Protein AF-A0A7S3NUK2-F1 (afdb_monomer_lite)

Radius of gyration: 21.15 Å; chains: 1; bounding box: 66×37×38 Å

Foldseek 3Di:
DPPVVVVVVVVVPPDDPDPVVVVVVVVVVVVVVVVVLQDWAACVVPPLQDPLLCVLCVVVVNGTQGSLLVVQQVCLLVPHDDDGDDDPPRCVLCSNLRSNVSSCVVVVVLPDDPDPDPDDDDDDDDPDQVVLVVSQVSNVSSDSDPCSDDDDGDDPDDDPVVD

Secondary structure (DSSP, 8-state):
--HHHHHHHHHHSSS-S-HHHHHHHHHHHHHHHHHHHTS-B-GGG-TTS-HHHHHHHHHTT--SB-HHHHHHHHHHHTT--------TTS-HHHHHHHHHHHHHHHTTTTS--SS-----------SSHHHHHHHHHHHHHT-SSTTSS------TTS-GGG-

InterPro domains:
  IPR011545 DEAD/DEAH-box helicase domain [PF00270] (67-162)
  IPR014001 Helicase superfamily 1/2, ATP-binding domain [PS51192] (73-163)
  IPR027417 P-loop containing nucleoside triphosphate hydrolase [G3DSA:3.40.50.300] (4-163)
  IPR027417 P-loop containing nucleoside triphosphate hydrolase [SSF52540] (37-163)

Organism: Euplotes crassus (NCBI:txid5936)

Sequence (163 aa):
NDVFQRNMKTKVSDVVKNPQELMVGLKKEKEEEKKELSKEEDFDTYPEITEKTKEKLKESGIASLFPIQSSTFKHIYDNKDLIARDLTGSGKTLAFCLPLVERYRKLEYFTPKKTFARNLYTVIMTPTRELALQVSNELKKLMHRENEYRVLTVYGGVPIEHQ

Structure (mmCIF, N/CA/C/O backbone):
data_AF-A0A7S3NUK2-F1
#
_entry.id   AF-A0A7S3NUK2-F1
#
loop_
_atom_site.group_PDB
_atom_site.id
_atom_site.type_symbol
_atom_site.label_atom_id
_atom_site.label_alt_id
_atom_site.label_comp_id
_atom_site.label_asym_id
_atom_site.label_entity_id
_atom_site.label_seq_id
_atom_site.pdbx_PDB_ins_code
_atom_site.Cartn_x
_atom_site.Cartn_y
_atom_site.Cartn_z
_atom_site.occupancy
_atom_site.B_iso_or_equiv
_atom_site.auth_seq_id
_atom_site.auth_comp_id
_atom_site.auth_asym_id
_atom_site.auth_atom_id
_atom_site.pdbx_PDB_model_num
ATOM 1 N N . ASN A 1 1 ? -30.229 -17.236 3.955 1.00 47.88 1 ASN A N 1
ATOM 2 C CA . ASN A 1 1 ? -30.862 -16.754 2.707 1.00 47.88 1 ASN A CA 1
ATOM 3 C C . ASN A 1 1 ? -32.330 -16.351 2.811 1.00 47.88 1 ASN A C 1
ATOM 5 O O . ASN A 1 1 ? -32.777 -15.690 1.888 1.00 47.88 1 ASN A O 1
ATOM 9 N N . ASP A 1 2 ? -33.055 -16.626 3.906 1.00 45.84 2 ASP A N 1
ATOM 10 C CA . ASP A 1 2 ? -34.498 -16.297 3.981 1.00 45.84 2 ASP A CA 1
ATOM 11 C C . ASP A 1 2 ? -34.856 -15.132 4.941 1.00 45.84 2 ASP A C 1
ATO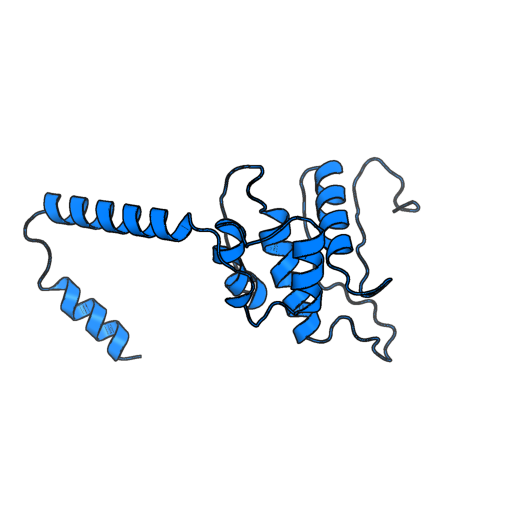M 13 O O . ASP A 1 2 ? -35.931 -14.546 4.862 1.00 45.84 2 ASP A O 1
ATOM 17 N N . VAL A 1 3 ? -33.926 -14.717 5.813 1.00 41.47 3 VAL A N 1
ATOM 18 C CA . VAL A 1 3 ? -34.127 -13.599 6.767 1.00 41.47 3 VAL A CA 1
ATOM 19 C C . VAL A 1 3 ? -33.893 -12.226 6.113 1.00 41.47 3 VAL A C 1
ATOM 21 O O . VAL A 1 3 ? -34.592 -11.261 6.406 1.00 41.47 3 VAL A O 1
ATOM 24 N N . PHE A 1 4 ? -32.962 -12.142 5.156 1.00 40.81 4 PHE A N 1
ATOM 25 C CA . PHE A 1 4 ? -32.624 -10.896 4.451 1.00 40.81 4 PHE A CA 1
ATOM 26 C C . PHE A 1 4 ? -33.712 -10.481 3.439 1.00 40.81 4 PHE A C 1
ATOM 28 O O . PHE A 1 4 ? -34.056 -9.308 3.329 1.00 40.81 4 PHE A O 1
ATOM 35 N N . GLN A 1 5 ? -34.327 -11.461 2.765 1.00 44.66 5 GLN A N 1
ATOM 36 C CA . GLN A 1 5 ? -35.457 -11.261 1.846 1.00 44.66 5 GLN A CA 1
ATOM 37 C C . GLN A 1 5 ? -36.751 -10.888 2.591 1.00 44.66 5 GLN A C 1
ATOM 39 O O . GLN A 1 5 ? -37.496 -10.020 2.132 1.00 44.66 5 GLN A O 1
ATOM 44 N N . ARG A 1 6 ? -37.003 -11.486 3.770 1.00 40.81 6 ARG A N 1
ATOM 45 C CA . ARG A 1 6 ? -38.130 -11.095 4.636 1.00 40.81 6 ARG A CA 1
ATOM 46 C C . ARG A 1 6 ? -37.988 -9.657 5.132 1.00 40.81 6 ARG A C 1
ATOM 48 O O . ARG A 1 6 ? -38.946 -8.906 5.016 1.00 40.81 6 ARG A O 1
ATOM 55 N N . ASN A 1 7 ? -36.797 -9.232 5.557 1.00 36.22 7 ASN A N 1
ATOM 56 C CA . ASN A 1 7 ? -36.579 -7.853 6.015 1.00 36.22 7 ASN A CA 1
ATOM 57 C C . ASN A 1 7 ? -36.703 -6.795 4.901 1.00 36.22 7 ASN A C 1
ATOM 59 O O . ASN A 1 7 ? -37.027 -5.646 5.201 1.00 36.22 7 ASN A O 1
ATOM 63 N N . MET A 1 8 ? -36.509 -7.167 3.629 1.00 38.44 8 MET A N 1
ATOM 64 C CA . MET A 1 8 ? -36.837 -6.302 2.488 1.00 38.44 8 MET A CA 1
ATOM 65 C C . MET A 1 8 ? -38.342 -6.257 2.208 1.00 38.44 8 MET A C 1
ATOM 67 O O . MET A 1 8 ? -38.880 -5.176 2.001 1.00 38.44 8 MET A O 1
ATOM 71 N N . LYS A 1 9 ? -39.047 -7.397 2.226 1.00 40.41 9 LYS A N 1
ATOM 72 C CA . LYS A 1 9 ? -40.492 -7.428 1.929 1.00 40.41 9 LYS A CA 1
ATOM 73 C C . LYS A 1 9 ? -41.348 -6.773 3.015 1.00 40.41 9 LYS A C 1
ATOM 75 O O . LYS A 1 9 ? -42.312 -6.104 2.666 1.00 40.41 9 LYS A O 1
ATOM 80 N N . THR A 1 10 ? -40.973 -6.880 4.292 1.00 35.97 10 THR A N 1
ATOM 81 C CA . THR A 1 10 ? -41.725 -6.246 5.393 1.00 35.97 10 THR A CA 1
ATOM 82 C C . THR A 1 10 ? -41.555 -4.720 5.429 1.00 35.97 10 THR A C 1
ATOM 84 O O . THR A 1 10 ? -42.410 -4.027 5.961 1.00 35.97 10 THR A O 1
ATOM 87 N N . LYS A 1 11 ? -40.491 -4.159 4.831 1.00 44.59 11 LYS A N 1
ATOM 88 C CA . LYS A 1 11 ? -40.298 -2.696 4.750 1.00 44.59 11 LYS A CA 1
ATOM 89 C C . LYS A 1 11 ? -40.982 -2.035 3.549 1.00 44.59 11 LYS A C 1
ATOM 91 O O . LYS A 1 11 ? -41.120 -0.818 3.543 1.00 44.59 11 LYS A O 1
ATOM 96 N N . VAL A 1 12 ? -41.405 -2.807 2.546 1.00 45.81 12 VAL A N 1
ATOM 97 C CA . VAL A 1 12 ? -42.001 -2.258 1.314 1.00 45.81 12 VAL A CA 1
ATOM 98 C C . VAL A 1 12 ? -43.519 -2.070 1.438 1.00 45.81 12 VAL A C 1
ATOM 100 O O . VAL A 1 12 ? -44.073 -1.237 0.731 1.00 45.81 12 VAL A O 1
ATOM 103 N N . SER A 1 13 ? -44.202 -2.785 2.342 1.00 40.78 13 SER A N 1
ATOM 104 C CA . SER A 1 13 ? -45.667 -2.698 2.476 1.00 40.78 13 SER A CA 1
ATOM 105 C C . SER A 1 13 ? -46.180 -1.612 3.428 1.00 40.78 13 SER A C 1
ATOM 107 O O . SER A 1 13 ? -47.324 -1.205 3.268 1.00 40.78 13 SER A O 1
ATOM 109 N N . ASP A 1 14 ? -45.358 -1.104 4.356 1.00 46.34 14 ASP A N 1
ATOM 110 C CA . ASP A 1 14 ? -45.818 -0.163 5.399 1.00 46.34 14 ASP A CA 1
ATOM 111 C C . ASP A 1 14 ? -45.123 1.206 5.392 1.00 46.34 14 ASP A C 1
ATOM 113 O O . ASP A 1 14 ? -45.296 1.998 6.319 1.00 46.34 14 ASP A O 1
ATOM 117 N N . VAL A 1 15 ? -44.360 1.542 4.349 1.00 50.94 15 VAL A N 1
ATOM 118 C CA . VAL A 1 15 ? -43.670 2.835 4.287 1.00 50.94 15 VAL A CA 1
ATOM 119 C C . VAL A 1 15 ? -44.016 3.560 2.989 1.00 50.94 15 VAL A C 1
ATOM 121 O O . VAL A 1 15 ? -43.869 3.027 1.895 1.00 50.94 15 VAL A O 1
ATOM 124 N N . VAL A 1 16 ? -44.406 4.825 3.166 1.00 51.72 16 VAL A N 1
ATOM 125 C CA . VAL A 1 16 ? -44.573 5.906 2.182 1.00 51.72 16 VAL A CA 1
ATOM 126 C C . VAL A 1 16 ? -45.992 6.118 1.627 1.00 51.72 16 VAL A C 1
ATOM 128 O O . VAL A 1 16 ? -46.309 5.776 0.492 1.00 51.72 16 VAL A O 1
ATOM 131 N N . LYS A 1 17 ? -46.817 6.851 2.390 1.00 56.78 17 LYS A N 1
ATOM 132 C CA . LYS A 1 17 ? -47.971 7.605 1.852 1.00 56.78 17 LYS A CA 1
ATOM 133 C C . LYS A 1 17 ? -47.606 9.016 1.355 1.00 56.78 17 LYS A C 1
ATOM 135 O O . LYS A 1 17 ? -48.479 9.709 0.843 1.00 56.78 17 LYS A O 1
ATOM 140 N N . ASN A 1 18 ? -46.347 9.453 1.459 1.00 63.88 18 ASN A N 1
ATOM 141 C CA . ASN A 1 18 ? -45.937 10.792 1.028 1.00 63.88 18 ASN A CA 1
ATOM 142 C C . ASN A 1 18 ? -44.529 10.803 0.385 1.00 63.88 18 ASN A C 1
ATOM 144 O O . ASN A 1 18 ? -43.537 10.587 1.085 1.00 63.88 18 ASN A O 1
ATOM 148 N N . PRO A 1 19 ? -44.406 11.112 -0.922 1.00 66.62 19 PRO A N 1
ATOM 149 C CA . PRO A 1 19 ? -43.118 11.236 -1.615 1.00 66.62 19 PRO A CA 1
ATOM 150 C C . PRO A 1 19 ? -42.132 12.218 -0.960 1.00 66.62 19 PRO A C 1
ATOM 152 O O . PRO A 1 19 ? -40.919 12.036 -1.063 1.00 66.62 19 PRO A O 1
ATOM 155 N N . GLN A 1 20 ? -42.634 13.242 -0.263 1.00 66.00 20 GLN A N 1
ATOM 156 C CA . GLN A 1 20 ? -41.805 14.242 0.416 1.00 66.00 20 GLN A CA 1
ATOM 157 C C . GLN A 1 20 ? -41.103 13.656 1.651 1.00 66.00 20 GLN A C 1
ATOM 159 O O . GLN A 1 20 ? -39.924 13.928 1.863 1.00 66.00 20 GLN A O 1
ATOM 164 N N . GLU A 1 21 ? -41.779 12.796 2.420 1.00 67.62 21 GLU A N 1
ATOM 165 C CA . GLU A 1 21 ? -41.204 12.126 3.598 1.00 67.62 21 GLU A CA 1
ATOM 166 C C . GLU A 1 21 ? -40.136 11.101 3.205 1.00 67.62 21 GLU A C 1
ATOM 168 O O . GLU A 1 21 ? -39.083 11.041 3.839 1.00 67.62 21 GLU A O 1
ATOM 173 N N . LEU A 1 22 ? -40.348 10.370 2.103 1.00 65.06 22 LEU A N 1
ATOM 174 C CA . LEU A 1 22 ? -39.337 9.471 1.536 1.00 65.06 22 LEU A CA 1
ATOM 175 C C . LEU A 1 22 ? -38.080 10.240 1.104 1.00 65.06 22 LEU A C 1
ATOM 177 O O . LEU A 1 22 ? -36.962 9.818 1.393 1.00 65.06 22 LEU A O 1
ATOM 181 N N . MET A 1 23 ? -38.245 11.395 0.454 1.00 64.56 23 MET A N 1
ATOM 182 C CA . MET A 1 23 ? -37.123 12.255 0.062 1.00 64.56 23 MET A CA 1
ATOM 183 C C . MET A 1 23 ? -36.370 12.839 1.264 1.00 64.56 23 MET A C 1
ATOM 185 O O . MET A 1 23 ? -35.152 12.994 1.194 1.00 64.56 23 MET A O 1
ATOM 189 N N . VAL A 1 24 ? -37.068 13.170 2.353 1.00 72.56 24 VAL A N 1
ATOM 190 C CA . VAL A 1 24 ? -36.450 13.647 3.601 1.00 72.56 24 VAL A CA 1
ATOM 191 C C . VAL A 1 24 ? -35.695 12.516 4.305 1.00 72.56 24 VAL A C 1
ATOM 193 O O . VAL A 1 24 ? -34.569 12.740 4.748 1.00 72.56 24 VAL A O 1
ATOM 196 N N . GLY A 1 25 ? -36.261 11.306 4.348 1.00 68.94 25 GLY A N 1
ATOM 197 C CA . GLY A 1 25 ? -35.606 10.111 4.889 1.00 68.94 25 GLY A CA 1
ATOM 198 C C . GLY A 1 25 ? -34.326 9.759 4.131 1.00 68.94 25 GLY A C 1
ATOM 199 O O . GLY A 1 25 ? -33.259 9.709 4.730 1.00 68.94 25 GLY A O 1
ATOM 200 N N . LEU A 1 26 ? -34.400 9.663 2.799 1.00 65.56 26 LEU A N 1
ATOM 201 C CA . LEU A 1 26 ? -33.241 9.391 1.936 1.00 65.56 26 LEU A CA 1
ATOM 202 C C . LEU A 1 26 ? -32.152 10.470 2.032 1.00 65.56 26 LEU A C 1
ATOM 204 O O . LEU A 1 26 ? -30.972 10.177 1.845 1.00 65.56 26 LEU A O 1
ATOM 208 N N . LYS A 1 27 ? -32.529 11.732 2.283 1.00 68.94 27 LYS A N 1
ATOM 209 C CA . LYS A 1 27 ? -31.563 12.810 2.529 1.00 68.94 27 LYS A CA 1
ATOM 210 C C . LYS A 1 27 ? -30.869 12.634 3.873 1.00 68.94 27 LYS A C 1
ATOM 212 O O . LYS A 1 27 ? -29.649 12.716 3.892 1.00 68.94 27 LYS A O 1
ATOM 217 N N . LYS A 1 28 ? -31.615 12.356 4.947 1.00 68.12 28 LYS A N 1
ATOM 218 C CA . LYS A 1 28 ? -31.049 12.098 6.280 1.00 68.12 28 LYS A CA 1
ATOM 219 C C . LYS A 1 28 ? -30.128 10.881 6.291 1.00 68.12 28 LYS A C 1
ATOM 221 O O . LYS A 1 28 ? -29.012 11.004 6.773 1.00 68.12 28 LYS A O 1
ATOM 226 N N . GLU A 1 29 ? -30.547 9.768 5.690 1.00 67.06 29 GLU A N 1
ATOM 227 C CA . GLU A 1 29 ? -29.725 8.554 5.577 1.00 67.06 29 GLU A CA 1
ATOM 228 C C . GLU A 1 29 ? -28.416 8.839 4.832 1.00 67.06 29 GLU A C 1
ATOM 230 O O . GLU A 1 29 ? -27.343 8.511 5.325 1.00 67.06 29 GLU A O 1
ATOM 235 N N . LYS A 1 30 ? -28.476 9.549 3.694 1.00 60.88 30 LYS A N 1
ATOM 236 C CA . LYS A 1 30 ? -27.268 9.968 2.966 1.00 60.88 30 LYS A CA 1
ATOM 237 C C . LYS A 1 30 ? -26.388 10.925 3.759 1.00 60.88 30 LYS A C 1
ATOM 239 O O . LYS A 1 30 ? -25.185 10.939 3.539 1.00 60.88 30 LYS A O 1
ATOM 244 N N . GLU A 1 31 ? -26.964 11.776 4.601 1.00 60.03 31 GLU A N 1
ATOM 245 C CA . GLU A 1 31 ? -26.226 12.751 5.407 1.00 60.03 31 GLU A CA 1
ATOM 246 C C . GLU A 1 31 ? -25.528 12.078 6.594 1.00 60.03 31 GLU A C 1
ATOM 248 O O . GLU A 1 31 ? -24.372 12.390 6.870 1.00 60.03 31 GLU A O 1
ATOM 253 N N . GLU A 1 32 ? -26.189 11.113 7.236 1.00 59.72 32 GLU A N 1
ATOM 254 C CA . GLU A 1 32 ? -25.619 10.255 8.279 1.00 59.72 32 GLU A CA 1
ATOM 255 C C . GLU A 1 32 ? -24.515 9.353 7.717 1.00 59.72 32 GLU A C 1
ATOM 257 O O . GLU A 1 32 ? -23.410 9.354 8.258 1.00 59.72 32 GLU A O 1
ATOM 262 N N . GLU A 1 33 ? -24.748 8.711 6.568 1.00 59.03 33 GLU A N 1
ATOM 263 C CA . GLU A 1 33 ? -23.753 7.899 5.855 1.00 59.03 33 GLU A CA 1
ATOM 264 C C . GLU A 1 33 ? -22.519 8.738 5.477 1.00 59.03 33 GLU A C 1
ATOM 266 O O . GLU A 1 33 ? -21.381 8.320 5.680 1.00 59.03 33 GLU A O 1
ATOM 271 N N . LYS A 1 34 ? -22.712 9.987 5.023 1.00 59.44 34 LYS A N 1
ATOM 272 C CA . LYS A 1 34 ? -21.604 10.917 4.733 1.00 59.44 34 LYS A CA 1
ATOM 273 C C . LYS A 1 34 ? -20.821 11.321 5.982 1.00 59.44 34 LYS A C 1
ATOM 275 O O . LYS A 1 34 ? -19.622 11.581 5.892 1.00 59.44 34 LYS A O 1
ATOM 280 N N . LYS A 1 35 ? -21.502 11.435 7.124 1.00 59.09 35 LYS A N 1
ATOM 281 C CA . LYS A 1 35 ? -20.912 11.857 8.399 1.00 59.09 35 LYS A CA 1
ATOM 282 C C . LYS A 1 35 ? -20.108 10.724 9.031 1.00 59.09 35 LYS A C 1
ATOM 284 O O . LYS A 1 35 ? -19.026 10.986 9.552 1.00 59.09 35 LYS A O 1
ATOM 289 N N . GLU A 1 36 ? -20.588 9.487 8.937 1.00 60.16 36 GLU A N 1
ATOM 290 C CA . GLU A 1 36 ? -19.829 8.294 9.327 1.00 60.16 36 GLU A CA 1
ATOM 291 C C . GLU A 1 36 ? -18.600 8.098 8.443 1.00 60.16 36 GLU A C 1
ATOM 293 O O . GLU A 1 36 ? -17.502 7.945 8.971 1.00 60.16 36 GLU A O 1
ATOM 298 N N . LEU A 1 37 ? -18.747 8.244 7.123 1.00 59.91 37 LEU A N 1
ATOM 299 C CA . LEU A 1 37 ? -17.639 8.091 6.180 1.00 59.91 37 LEU A CA 1
ATOM 300 C C . LEU A 1 37 ? -16.541 9.152 6.357 1.00 59.91 37 LEU A C 1
ATOM 302 O O . LEU A 1 37 ? -15.437 8.952 5.882 1.00 59.91 37 LEU A O 1
ATOM 306 N N . SER A 1 38 ? -16.824 10.284 7.011 1.00 61.38 38 SER A N 1
ATOM 307 C CA . SER A 1 38 ? -15.863 11.383 7.204 1.00 61.38 38 SER A CA 1
ATOM 308 C C . SER A 1 38 ? -14.945 11.242 8.423 1.00 61.38 38 SER A C 1
ATOM 310 O O . SER A 1 38 ? -14.076 12.093 8.620 1.00 61.38 38 SER A O 1
ATOM 312 N N . LYS A 1 39 ? -15.125 10.207 9.249 1.00 75.12 39 LYS A N 1
ATOM 313 C CA . LYS A 1 39 ? -14.309 10.008 10.449 1.00 75.12 39 LYS A CA 1
ATOM 314 C C . LYS A 1 39 ? -13.015 9.272 10.121 1.00 75.12 39 LYS A C 1
ATOM 316 O O . LYS A 1 39 ? -13.009 8.314 9.356 1.00 75.12 39 LYS A O 1
ATOM 321 N N . GLU A 1 40 ? -11.928 9.731 10.727 1.00 81.62 40 GLU A N 1
ATOM 322 C CA . GLU A 1 40 ? -10.692 8.959 10.783 1.00 81.62 40 GLU A CA 1
ATOM 323 C C . GLU A 1 40 ? -10.864 7.788 11.754 1.00 81.62 40 GLU A C 1
ATOM 325 O O . GLU A 1 40 ? -11.525 7.924 12.788 1.00 81.62 40 GLU A O 1
ATOM 330 N N . GLU A 1 41 ? -10.272 6.644 11.423 1.00 85.50 41 GLU A N 1
ATOM 331 C CA . GLU A 1 41 ? -10.354 5.433 12.241 1.00 85.50 41 GLU A CA 1
ATOM 332 C C . GLU A 1 41 ? -8.975 5.040 12.771 1.00 85.50 41 GLU A C 1
ATOM 334 O O . GLU A 1 41 ? -7.963 5.169 12.082 1.00 85.50 41 GLU A O 1
ATOM 339 N N . ASP A 1 42 ? -8.931 4.559 14.011 1.00 88.62 42 ASP A N 1
ATOM 340 C CA . ASP A 1 42 ? -7.692 4.096 14.635 1.00 88.62 42 ASP A CA 1
ATOM 341 C C . ASP A 1 42 ? -7.241 2.762 14.017 1.00 88.62 42 ASP A C 1
ATOM 343 O O . ASP A 1 42 ? -8.062 1.878 13.751 1.00 88.62 42 ASP A O 1
ATOM 347 N N . PHE A 1 43 ? -5.931 2.580 13.839 1.00 85.44 43 PHE A N 1
ATOM 348 C CA . PHE A 1 43 ? -5.340 1.330 13.357 1.00 85.44 43 PHE A CA 1
ATOM 349 C C . PHE A 1 43 ? -5.696 0.123 14.223 1.00 85.44 43 PHE A C 1
ATOM 351 O O . PHE A 1 43 ? -5.717 -1.000 13.722 1.00 85.44 43 PHE A O 1
ATOM 358 N N . ASP A 1 44 ? -5.972 0.330 15.510 1.00 85.06 44 ASP A N 1
ATOM 359 C CA . ASP A 1 44 ? -6.310 -0.759 16.429 1.00 85.06 44 ASP A CA 1
ATOM 360 C C . ASP A 1 44 ? -7.661 -1.417 16.124 1.00 85.06 44 ASP A C 1
ATOM 362 O O . ASP A 1 44 ? -7.916 -2.539 16.561 1.00 85.06 44 ASP A O 1
ATOM 366 N N . THR A 1 45 ? -8.490 -0.784 15.291 1.00 90.00 45 THR A N 1
ATOM 367 C CA . THR A 1 45 ? -9.718 -1.395 14.763 1.00 90.00 45 THR A CA 1
ATOM 368 C C . THR A 1 45 ? -9.465 -2.385 13.615 1.00 90.00 45 THR A C 1
ATOM 370 O O . THR A 1 45 ? -10.363 -3.152 13.266 1.00 90.00 45 THR A O 1
ATOM 373 N N . TYR A 1 46 ? -8.238 -2.434 13.080 1.00 93.06 46 TYR A N 1
ATOM 374 C CA . TYR A 1 46 ? -7.838 -3.260 11.938 1.00 93.06 46 TYR A CA 1
ATOM 375 C C . TYR A 1 46 ? -6.822 -4.337 12.361 1.00 93.06 46 TYR A C 1
ATOM 377 O O . TYR A 1 46 ? -5.609 -4.129 12.239 1.00 93.06 46 TYR A O 1
ATOM 385 N N . PRO A 1 47 ? -7.273 -5.517 12.835 1.00 93.69 47 PRO A N 1
ATOM 386 C CA . PRO A 1 47 ? -6.380 -6.613 13.229 1.00 93.69 47 PRO A CA 1
ATOM 387 C C . PRO A 1 47 ? -5.551 -7.172 12.061 1.00 93.69 47 PRO A C 1
ATOM 389 O O . PRO A 1 47 ? -4.562 -7.871 12.273 1.00 93.69 47 PRO A O 1
ATOM 392 N N . GLU A 1 48 ? -5.947 -6.889 10.820 1.00 96.38 48 GLU A N 1
ATOM 393 C CA . GLU A 1 48 ? -5.201 -7.228 9.613 1.00 96.38 48 GLU A CA 1
ATOM 394 C C . GLU A 1 48 ? -3.892 -6.447 9.459 1.00 96.38 48 GLU A C 1
ATOM 396 O O . GLU A 1 48 ? -3.019 -6.909 8.724 1.00 96.38 48 GLU A O 1
ATOM 401 N N . ILE A 1 49 ? -3.764 -5.279 10.101 1.00 96.69 49 ILE A N 1
ATOM 402 C CA . ILE A 1 49 ? -2.550 -4.464 10.054 1.00 96.69 49 ILE A CA 1
ATOM 403 C C . ILE A 1 49 ? -1.590 -4.971 11.123 1.00 96.69 49 ILE A C 1
ATOM 405 O O . ILE A 1 49 ? -1.834 -4.842 12.321 1.00 96.69 49 ILE A O 1
ATOM 409 N N . THR A 1 50 ? -0.463 -5.520 10.683 1.00 96.25 50 THR A N 1
ATOM 410 C CA . THR A 1 50 ? 0.597 -5.975 11.587 1.00 96.25 50 THR A CA 1
ATOM 411 C C . THR A 1 50 ? 1.135 -4.846 12.476 1.00 96.25 50 THR A C 1
ATOM 413 O O . THR A 1 50 ? 1.308 -3.714 12.023 1.00 96.25 50 THR A O 1
ATOM 416 N N . GLU A 1 51 ? 1.488 -5.166 13.726 1.00 95.56 51 GLU A N 1
ATOM 417 C CA . GLU A 1 51 ? 2.015 -4.189 14.700 1.00 95.56 51 GLU A CA 1
ATOM 418 C C . GLU A 1 51 ? 3.215 -3.405 14.161 1.00 95.56 51 GLU A C 1
ATOM 420 O O . GLU A 1 51 ? 3.259 -2.180 14.233 1.00 95.56 51 GLU A O 1
ATOM 425 N N . LYS A 1 52 ? 4.130 -4.096 13.478 1.00 95.69 52 LYS A N 1
ATOM 426 C CA . LYS A 1 52 ? 5.284 -3.459 12.843 1.00 95.69 52 LYS A CA 1
ATOM 427 C C . LYS A 1 52 ? 4.893 -2.456 11.753 1.00 95.69 52 LYS A C 1
ATOM 429 O O . LYS A 1 52 ? 5.589 -1.468 11.552 1.00 95.69 52 LYS A O 1
ATOM 434 N N . THR A 1 53 ? 3.792 -2.671 11.032 1.00 96.12 53 THR A N 1
ATOM 435 C CA . THR A 1 53 ? 3.279 -1.659 10.098 1.00 96.12 53 THR A CA 1
ATOM 436 C C . THR A 1 53 ? 2.694 -0.471 10.844 1.00 96.12 53 THR A C 1
ATOM 438 O O . THR A 1 53 ? 2.983 0.660 10.463 1.00 96.12 53 THR A O 1
ATOM 441 N N . LYS A 1 54 ? 1.931 -0.700 11.921 1.00 95.06 54 LYS A N 1
ATOM 442 C CA . LYS A 1 54 ? 1.379 0.385 12.750 1.00 95.06 54 LYS A CA 1
ATOM 443 C C . LYS A 1 54 ? 2.485 1.283 13.309 1.00 95.06 54 LYS A C 1
ATOM 445 O O . LYS A 1 54 ? 2.376 2.502 13.214 1.00 95.06 54 LYS A O 1
ATOM 450 N N . GLU A 1 55 ? 3.563 0.695 13.829 1.00 93.81 55 GLU A N 1
ATOM 451 C CA . GLU A 1 55 ? 4.750 1.425 14.300 1.00 93.81 55 GLU A CA 1
ATOM 452 C C . GLU A 1 55 ? 5.324 2.324 13.197 1.00 93.81 55 GLU A C 1
ATOM 454 O O . GLU A 1 55 ? 5.459 3.530 13.391 1.00 93.81 55 GLU A O 1
ATOM 459 N N . LYS A 1 56 ? 5.557 1.774 11.999 1.00 93.44 56 LYS A N 1
ATOM 460 C CA . LYS A 1 56 ? 6.104 2.539 10.866 1.00 93.44 56 LYS A CA 1
ATOM 461 C C . LYS A 1 56 ? 5.185 3.654 10.372 1.00 93.44 56 LYS A C 1
ATOM 463 O O . LYS A 1 56 ? 5.668 4.704 9.944 1.00 93.44 56 LYS A O 1
ATOM 468 N N . LEU A 1 57 ? 3.871 3.437 10.396 1.00 92.88 57 LEU A N 1
ATOM 469 C CA . LEU A 1 57 ? 2.894 4.468 10.044 1.00 92.88 57 LEU A CA 1
ATOM 470 C C . LEU A 1 57 ? 2.937 5.615 11.061 1.00 92.88 57 LEU A C 1
ATOM 472 O O . LEU A 1 57 ? 3.040 6.773 10.653 1.00 92.88 57 LEU A O 1
ATOM 476 N N . LYS A 1 58 ? 2.990 5.295 12.361 1.00 92.12 58 LYS A N 1
ATOM 477 C CA . LYS A 1 58 ? 3.140 6.283 13.441 1.00 92.12 58 LYS A CA 1
ATOM 478 C C . LYS A 1 58 ? 4.458 7.059 13.327 1.00 92.12 58 LYS A C 1
ATOM 480 O O . LYS A 1 58 ? 4.441 8.284 13.407 1.00 92.12 58 LYS A O 1
ATOM 485 N N . GLU A 1 59 ? 5.576 6.384 13.052 1.00 91.12 59 GLU A N 1
ATOM 486 C CA . GLU A 1 59 ? 6.880 7.021 12.781 1.00 91.12 59 GLU A CA 1
ATOM 487 C C . GLU A 1 59 ? 6.839 7.960 11.566 1.00 91.12 59 GLU A C 1
ATOM 489 O O . GLU A 1 59 ? 7.519 8.984 11.538 1.00 91.12 59 GLU A O 1
ATOM 494 N N . SER A 1 60 ? 6.009 7.637 10.572 1.00 86.81 60 SER A N 1
ATOM 495 C CA . SER A 1 60 ? 5.796 8.461 9.377 1.00 86.81 60 SER 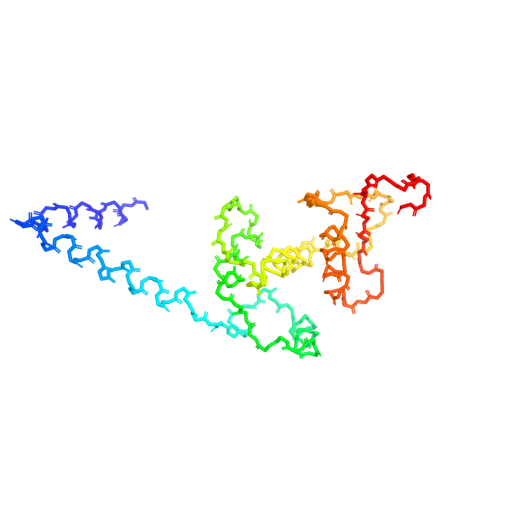A CA 1
ATOM 496 C C . SER A 1 60 ? 4.801 9.611 9.600 1.00 86.81 60 SER A C 1
ATOM 498 O O . SER A 1 60 ? 4.442 10.297 8.643 1.00 86.81 60 SER A O 1
ATOM 500 N N . GLY A 1 61 ? 4.347 9.828 10.841 1.00 88.81 61 GLY A N 1
ATOM 501 C CA . GLY A 1 61 ? 3.401 10.882 11.214 1.00 88.81 61 GLY A CA 1
ATOM 502 C C . GLY A 1 61 ? 1.935 10.558 10.913 1.00 88.81 61 GLY A C 1
ATOM 503 O O . GLY A 1 61 ? 1.098 11.456 10.946 1.00 88.81 61 GLY A O 1
ATOM 504 N N . ILE A 1 62 ? 1.611 9.298 10.611 1.00 88.88 62 ILE A N 1
ATOM 505 C CA . ILE A 1 62 ? 0.248 8.845 10.326 1.00 88.88 62 ILE A CA 1
ATOM 506 C C . ILE A 1 62 ? -0.305 8.206 11.600 1.00 88.88 62 ILE A C 1
ATOM 508 O O . ILE A 1 62 ? 0.116 7.117 11.986 1.00 88.88 62 ILE A O 1
ATOM 512 N N . ALA A 1 63 ? -1.220 8.904 12.274 1.00 87.25 63 ALA A N 1
ATOM 513 C CA . ALA A 1 63 ? -1.789 8.472 13.554 1.00 87.25 63 ALA A CA 1
ATOM 514 C C . ALA A 1 63 ? -3.062 7.619 13.409 1.00 87.25 63 ALA A C 1
ATOM 516 O O . ALA A 1 63 ? -3.374 6.835 14.300 1.00 87.25 63 ALA A O 1
ATOM 517 N N . SER A 1 64 ? -3.768 7.767 12.292 1.00 91.19 64 SER A N 1
ATOM 518 C CA . SER A 1 64 ? -5.083 7.187 12.009 1.00 91.19 64 SER A CA 1
ATOM 519 C C . SER A 1 64 ? -5.239 6.965 10.502 1.00 91.19 64 SER A C 1
ATOM 521 O O . SER A 1 64 ? -4.515 7.549 9.689 1.00 91.19 64 SER A O 1
ATOM 523 N N . LEU A 1 65 ? -6.191 6.116 10.117 1.00 92.25 65 LEU A N 1
ATOM 524 C CA . LEU A 1 65 ? -6.603 5.962 8.729 1.00 92.25 65 LEU A CA 1
ATOM 525 C C . LEU A 1 65 ? -7.587 7.059 8.338 1.00 92.25 65 LEU A C 1
ATOM 527 O O . LEU A 1 65 ? -8.585 7.303 9.016 1.00 92.25 65 LEU A O 1
ATOM 531 N N . PHE A 1 66 ? -7.334 7.683 7.192 1.00 91.94 66 PHE A N 1
ATOM 532 C CA . PHE A 1 66 ? -8.272 8.626 6.595 1.00 91.94 66 PHE A CA 1
ATOM 533 C C . PHE A 1 66 ? -9.526 7.906 6.076 1.00 91.94 66 PHE A C 1
ATOM 535 O O . PHE A 1 66 ? -9.423 6.758 5.642 1.00 91.94 66 PHE A O 1
ATOM 542 N N . PRO A 1 67 ? -10.681 8.594 5.997 1.00 91.56 67 PRO A N 1
ATOM 543 C CA . PRO A 1 67 ? -11.933 8.112 5.404 1.00 91.56 67 PRO A CA 1
ATOM 544 C C . PRO A 1 67 ? -11.820 7.123 4.238 1.00 91.56 67 PRO A C 1
ATOM 546 O O . PRO A 1 67 ? -12.387 6.028 4.249 1.00 91.56 67 PRO A O 1
ATOM 549 N N . ILE A 1 68 ? -11.064 7.496 3.203 1.00 93.62 68 ILE A N 1
ATOM 550 C CA . ILE A 1 68 ? -10.903 6.674 2.002 1.00 93.62 68 ILE A CA 1
ATOM 551 C C . ILE A 1 68 ? -10.049 5.434 2.249 1.00 93.62 68 ILE A C 1
ATOM 553 O O . ILE A 1 68 ? -10.244 4.421 1.591 1.00 93.62 68 ILE A O 1
ATOM 557 N N . GLN A 1 69 ? -9.107 5.492 3.187 1.00 94.94 69 GLN A N 1
ATOM 558 C CA . GLN A 1 69 ? -8.269 4.360 3.562 1.00 94.94 69 GLN A CA 1
ATOM 559 C C . GLN A 1 69 ? -9.109 3.338 4.327 1.00 94.94 69 GLN A C 1
ATOM 561 O O . GLN A 1 69 ? -9.170 2.190 3.900 1.00 94.94 69 GLN A O 1
ATOM 566 N N . SER A 1 70 ? -9.841 3.773 5.354 1.00 94.25 70 SER A N 1
ATOM 567 C CA . SER A 1 70 ? -10.751 2.934 6.145 1.00 94.25 70 SER A CA 1
ATOM 568 C C . SER A 1 70 ? -11.822 2.266 5.278 1.00 94.25 70 SER A C 1
ATOM 570 O O . SER A 1 70 ? -11.920 1.039 5.213 1.00 94.25 70 SER A O 1
ATOM 572 N N . SER A 1 71 ? -12.558 3.066 4.497 1.00 93.12 71 SER A N 1
ATOM 573 C CA . SER A 1 71 ? -13.666 2.574 3.662 1.00 93.12 71 SER A CA 1
ATOM 574 C C . SER A 1 71 ? -13.238 1.609 2.554 1.00 93.12 71 SER A C 1
ATOM 576 O O . SER A 1 71 ? -14.042 0.789 2.116 1.00 93.12 71 SER A O 1
ATOM 578 N N . THR A 1 72 ? -11.986 1.671 2.091 1.00 96.25 72 THR A N 1
ATOM 579 C CA . THR A 1 72 ? -11.478 0.780 1.033 1.00 96.25 72 THR A CA 1
ATOM 580 C C . THR A 1 72 ? -10.698 -0.416 1.568 1.00 96.25 72 THR A C 1
ATOM 582 O O . THR A 1 72 ? -10.581 -1.421 0.857 1.00 96.25 72 THR A O 1
ATOM 585 N N . PHE A 1 73 ? -10.212 -0.352 2.813 1.00 96.69 73 PHE A N 1
ATOM 586 C CA . PHE A 1 73 ? -9.247 -1.298 3.367 1.00 96.69 73 PHE A CA 1
ATOM 587 C C . PHE A 1 73 ? -9.693 -2.748 3.186 1.00 96.69 73 PHE A C 1
ATOM 589 O O . PHE A 1 73 ? -8.998 -3.550 2.556 1.00 96.69 73 PHE A O 1
ATOM 596 N N . LYS A 1 74 ? -10.888 -3.089 3.688 1.00 96.44 74 LYS A N 1
ATOM 597 C CA . LYS A 1 74 ? -11.366 -4.477 3.697 1.00 96.44 74 LYS A CA 1
ATOM 598 C C . LYS A 1 74 ? -11.654 -5.006 2.296 1.00 96.44 74 LYS A C 1
ATOM 600 O O . LYS A 1 74 ? -11.411 -6.180 2.030 1.00 96.44 74 LYS A O 1
ATOM 605 N N . HIS A 1 75 ? -12.134 -4.155 1.389 1.00 97.12 75 HIS A N 1
ATOM 606 C CA . HIS A 1 75 ? -12.386 -4.540 0.001 1.00 97.12 75 HIS A CA 1
ATOM 607 C C . HIS A 1 75 ? -11.094 -4.963 -0.699 1.00 97.12 75 HIS A C 1
ATOM 609 O O . HIS A 1 75 ? -11.043 -6.039 -1.297 1.00 97.12 75 HIS A O 1
ATOM 615 N N . ILE A 1 76 ? -10.034 -4.166 -0.553 1.00 97.69 76 ILE A N 1
ATOM 616 C CA . ILE A 1 76 ? -8.734 -4.446 -1.168 1.00 97.69 76 ILE A CA 1
ATOM 617 C C . ILE A 1 76 ? -8.060 -5.634 -0.474 1.00 97.69 76 ILE A C 1
ATOM 619 O O . ILE A 1 76 ? -7.585 -6.552 -1.143 1.00 97.69 76 ILE A O 1
ATOM 623 N N . TYR A 1 77 ? -8.086 -5.673 0.861 1.00 97.94 77 TYR A N 1
ATOM 624 C CA . TYR A 1 77 ? -7.518 -6.773 1.639 1.00 97.94 77 TYR A CA 1
ATOM 625 C C . TYR A 1 77 ? -8.177 -8.120 1.314 1.00 97.94 77 TYR A C 1
ATOM 627 O O . TYR A 1 77 ? -7.499 -9.147 1.262 1.00 97.94 77 TYR A O 1
ATOM 635 N N . ASP A 1 78 ? -9.481 -8.129 1.029 1.00 96.94 78 ASP A N 1
ATOM 636 C CA . ASP A 1 78 ? -10.228 -9.322 0.618 1.00 96.94 78 ASP A CA 1
ATOM 637 C C . ASP A 1 78 ? -10.109 -9.641 -0.878 1.00 96.94 78 ASP A C 1
ATOM 639 O O . ASP A 1 78 ? -10.628 -10.671 -1.308 1.00 96.94 78 ASP A O 1
ATOM 643 N N . ASN A 1 79 ? -9.397 -8.817 -1.657 1.00 96.19 79 ASN A N 1
ATOM 644 C CA . ASN A 1 79 ? -9.260 -8.940 -3.111 1.00 96.19 79 ASN A CA 1
ATOM 645 C C . ASN A 1 79 ? -10.614 -8.890 -3.836 1.00 96.19 79 ASN A C 1
ATOM 647 O O . ASN A 1 79 ? -10.931 -9.754 -4.656 1.00 96.19 79 ASN A O 1
ATOM 651 N N . LYS A 1 80 ? -11.419 -7.883 -3.487 1.00 97.56 80 LYS A N 1
ATOM 652 C CA . LYS A 1 80 ? -12.681 -7.541 -4.149 1.00 97.56 80 LYS A CA 1
ATOM 653 C C . LYS A 1 80 ? -12.482 -6.331 -5.056 1.00 97.56 80 LYS A C 1
ATOM 655 O O . LYS A 1 80 ? -11.746 -5.409 -4.705 1.00 97.56 80 LYS A O 1
ATOM 660 N N . ASP A 1 81 ? -13.198 -6.319 -6.174 1.00 96.81 81 ASP A N 1
ATOM 661 C CA . ASP A 1 81 ? -13.235 -5.164 -7.066 1.00 96.81 81 ASP A CA 1
ATOM 662 C C . ASP A 1 81 ? -13.877 -3.960 -6.369 1.00 96.81 81 ASP A C 1
ATOM 664 O O . ASP A 1 81 ? -14.829 -4.087 -5.592 1.00 96.81 81 ASP A O 1
ATOM 668 N N . LEU A 1 82 ? -13.337 -2.777 -6.647 1.00 95.56 82 LEU A N 1
ATOM 669 C CA . LEU A 1 82 ? -13.679 -1.533 -5.973 1.00 95.56 82 LEU A CA 1
ATOM 670 C C . LEU A 1 82 ? -13.529 -0.366 -6.949 1.00 95.56 82 LEU A C 1
ATOM 672 O O . LEU A 1 82 ? -12.538 -0.266 -7.670 1.00 95.56 82 LEU A O 1
ATOM 676 N N . ILE A 1 83 ? -14.476 0.569 -6.891 1.00 95.31 83 ILE A N 1
ATOM 677 C CA . ILE A 1 83 ? -14.326 1.910 -7.457 1.00 95.31 83 ILE A CA 1
ATOM 678 C C . ILE A 1 83 ? -14.368 2.898 -6.296 1.00 95.31 83 ILE A C 1
ATOM 680 O O . ILE A 1 83 ? -15.369 2.996 -5.592 1.00 95.31 83 ILE A O 1
ATOM 684 N N . ALA A 1 84 ? -13.279 3.638 -6.112 1.00 91.81 84 ALA A N 1
ATOM 685 C CA . ALA A 1 84 ? -13.138 4.628 -5.056 1.00 91.81 84 ALA A CA 1
ATOM 686 C C . ALA A 1 84 ? -12.964 6.023 -5.669 1.00 91.81 84 ALA A C 1
ATOM 688 O O . ALA A 1 84 ? -12.175 6.208 -6.598 1.00 91.81 84 ALA A O 1
ATOM 689 N N . ARG A 1 85 ? -13.691 7.020 -5.150 1.00 91.12 85 ARG A N 1
ATOM 690 C CA . ARG A 1 85 ? -13.592 8.415 -5.599 1.00 91.12 85 ARG A CA 1
ATOM 691 C C . ARG A 1 85 ? -13.413 9.336 -4.410 1.00 91.12 85 ARG A C 1
ATOM 693 O O . ARG A 1 85 ? -14.274 9.384 -3.542 1.00 91.12 85 ARG A O 1
ATOM 700 N N . ASP A 1 86 ? -12.341 10.118 -4.440 1.00 91.31 86 ASP A N 1
ATOM 701 C CA . ASP A 1 86 ? -12.044 11.091 -3.396 1.00 91.31 86 ASP A CA 1
ATOM 702 C C . ASP A 1 86 ? -11.117 12.210 -3.906 1.00 91.31 86 ASP A C 1
ATOM 704 O O . ASP A 1 86 ? -10.462 12.057 -4.947 1.00 91.31 86 ASP A O 1
ATOM 708 N N . LEU A 1 87 ? -11.031 13.321 -3.176 1.00 87.75 87 LEU A N 1
ATOM 709 C CA . LEU A 1 87 ? -10.236 14.507 -3.501 1.00 87.75 87 LEU A CA 1
ATOM 710 C C . LEU A 1 87 ? -8.728 14.219 -3.508 1.00 87.75 87 LEU A C 1
ATOM 712 O O . LEU A 1 87 ? -8.224 13.334 -2.820 1.00 87.75 87 LEU A O 1
ATOM 716 N N . THR A 1 88 ? -7.959 14.938 -4.324 1.00 83.88 88 THR A N 1
ATOM 717 C CA . THR A 1 88 ? -6.486 14.863 -4.291 1.00 83.88 88 THR A CA 1
ATOM 718 C C . THR A 1 88 ? -5.955 15.204 -2.899 1.00 83.88 88 THR A C 1
ATOM 720 O O . THR A 1 88 ? -6.506 16.071 -2.231 1.00 83.88 88 THR A O 1
ATOM 723 N N . GLY A 1 89 ? -4.890 14.530 -2.461 1.00 80.44 89 GLY A N 1
ATOM 724 C CA . GLY A 1 89 ? -4.333 14.723 -1.116 1.00 80.44 89 GLY A CA 1
ATOM 725 C C . GLY A 1 89 ? -5.038 13.937 -0.004 1.00 80.44 89 GLY A C 1
ATOM 726 O O . GLY A 1 89 ? -4.530 13.909 1.107 1.00 80.44 89 GLY A O 1
ATOM 727 N N . SER A 1 90 ? -6.126 13.214 -0.291 1.00 80.38 90 SER A N 1
ATOM 728 C CA . SER A 1 90 ? -6.857 12.423 0.713 1.00 80.38 90 SER A CA 1
ATOM 729 C C . SER A 1 90 ? -6.212 11.082 1.100 1.00 80.38 90 SER A C 1
ATOM 731 O O . SER A 1 90 ? -6.850 10.222 1.693 1.00 80.38 90 SER A O 1
ATOM 733 N N . GLY A 1 91 ? -4.947 10.850 0.735 1.00 88.62 91 GLY A N 1
ATOM 734 C CA . GLY A 1 91 ? -4.245 9.617 1.107 1.00 88.62 91 GLY A CA 1
ATOM 735 C C . GLY A 1 91 ? -4.642 8.364 0.311 1.00 88.62 91 GLY A C 1
ATOM 736 O O . GLY A 1 91 ? -4.348 7.254 0.755 1.00 88.62 91 GLY A O 1
ATOM 737 N N . LYS A 1 92 ? -5.253 8.516 -0.877 1.00 94.44 92 LYS A N 1
ATOM 738 C CA . LYS A 1 92 ? -5.632 7.403 -1.779 1.00 94.44 92 LYS A CA 1
ATOM 739 C C . LYS A 1 92 ? -4.501 6.419 -2.089 1.00 94.44 92 LYS A C 1
ATOM 741 O O . LYS A 1 92 ? -4.767 5.238 -2.261 1.00 94.44 92 LYS A O 1
ATOM 746 N N . THR A 1 93 ? -3.257 6.889 -2.180 1.00 95.06 93 THR A N 1
ATOM 747 C CA . THR A 1 93 ? -2.114 6.007 -2.457 1.00 95.06 93 THR A CA 1
ATOM 748 C C . THR A 1 93 ? -1.937 4.979 -1.348 1.00 95.06 93 THR A C 1
ATOM 750 O O . THR A 1 93 ? -1.900 3.780 -1.611 1.00 95.06 93 THR A O 1
ATOM 753 N N . LEU A 1 94 ? -1.909 5.435 -0.094 1.00 95.56 94 LEU A N 1
ATOM 754 C CA . LEU A 1 94 ? -1.833 4.534 1.048 1.00 95.56 94 LEU A CA 1
ATOM 755 C C . LEU A 1 94 ? -3.093 3.662 1.161 1.00 95.56 94 LEU A C 1
ATOM 757 O O . LEU A 1 94 ? -2.975 2.495 1.522 1.00 95.56 94 LEU A O 1
ATOM 761 N N . ALA A 1 95 ? -4.260 4.191 0.767 1.00 95.81 95 ALA A N 1
ATOM 762 C CA . ALA A 1 95 ? -5.537 3.473 0.799 1.00 95.81 95 ALA A CA 1
ATOM 763 C C . ALA A 1 95 ? -5.501 2.139 0.045 1.00 95.81 95 ALA A C 1
ATOM 765 O O . ALA A 1 95 ? -6.085 1.173 0.519 1.00 95.81 95 ALA A O 1
ATOM 766 N N . PHE A 1 96 ? -4.781 2.049 -1.081 1.00 96.44 96 PHE A N 1
ATOM 767 C CA . PHE A 1 96 ? -4.583 0.766 -1.764 1.00 96.44 96 PHE A CA 1
ATOM 768 C C . PHE A 1 96 ? -3.260 0.077 -1.422 1.00 96.44 96 PHE A C 1
ATOM 770 O O . PHE A 1 96 ? -3.224 -1.151 -1.390 1.00 96.44 96 PHE A O 1
ATOM 777 N N . CYS A 1 97 ? -2.175 0.816 -1.156 1.00 97.44 97 CYS A N 1
ATOM 778 C CA . CYS A 1 97 ? -0.872 0.213 -0.854 1.00 97.44 97 CYS A CA 1
ATOM 779 C C . CYS A 1 97 ? -0.896 -0.591 0.451 1.00 97.44 97 CYS A C 1
ATOM 781 O O . CYS A 1 97 ? -0.398 -1.714 0.489 1.00 97.44 97 CYS A O 1
ATOM 783 N N . LEU A 1 98 ? -1.477 -0.027 1.512 1.00 97.56 98 LEU A N 1
ATOM 784 C CA . LEU A 1 98 ? -1.480 -0.625 2.843 1.00 97.56 98 LEU A CA 1
ATOM 785 C C . LEU A 1 98 ? -2.215 -1.979 2.886 1.00 97.56 98 LEU A C 1
ATOM 787 O O . LEU A 1 98 ? -1.562 -2.983 3.183 1.00 97.56 98 LEU A O 1
ATOM 791 N N . PRO A 1 99 ? -3.518 -2.073 2.544 1.00 97.88 99 PRO A N 1
ATOM 792 C CA . PRO A 1 99 ? -4.228 -3.352 2.581 1.00 97.88 99 PRO A CA 1
ATOM 793 C C . PRO A 1 99 ? -3.653 -4.380 1.598 1.00 97.88 99 PRO A C 1
ATOM 795 O O . PRO A 1 99 ? -3.670 -5.576 1.889 1.00 97.88 99 PRO A O 1
ATOM 798 N N . LEU A 1 100 ? -3.099 -3.943 0.459 1.00 97.69 100 LEU A N 1
ATOM 799 C CA . LEU A 1 100 ? -2.430 -4.830 -0.495 1.00 97.69 100 LEU A CA 1
ATOM 800 C C . LEU A 1 100 ? -1.201 -5.512 0.125 1.00 97.69 100 LEU A C 1
ATOM 802 O O . LEU A 1 100 ? -1.049 -6.731 0.025 1.00 97.69 100 LEU A O 1
ATOM 806 N N . VAL A 1 101 ? -0.322 -4.735 0.764 1.00 97.44 101 VAL A N 1
ATOM 807 C CA . VAL A 1 101 ? 0.904 -5.258 1.383 1.00 97.44 101 VAL A CA 1
ATOM 808 C C . VAL A 1 101 ? 0.565 -6.158 2.576 1.00 97.44 101 VAL A C 1
ATOM 810 O O . VAL A 1 101 ? 1.120 -7.253 2.676 1.00 97.44 101 VAL A O 1
ATOM 813 N N . GLU A 1 102 ? -0.381 -5.765 3.436 1.00 97.69 102 GLU A N 1
ATOM 814 C CA . GLU A 1 102 ? -0.824 -6.604 4.562 1.00 97.69 102 GLU A CA 1
ATOM 815 C C . GLU A 1 102 ? -1.445 -7.927 4.084 1.00 97.69 102 GLU A C 1
ATOM 817 O O . GLU A 1 102 ? -1.168 -8.992 4.646 1.00 97.69 102 GLU A O 1
ATOM 822 N N . ARG A 1 103 ? -2.214 -7.909 2.986 1.00 96.94 103 ARG A N 1
ATOM 823 C CA . ARG A 1 103 ? -2.730 -9.139 2.368 1.00 96.94 103 ARG A CA 1
ATOM 824 C C . ARG A 1 103 ? -1.588 -10.058 1.931 1.00 96.94 103 ARG A C 1
ATOM 826 O O . ARG A 1 103 ? -1.638 -11.260 2.184 1.00 96.94 103 ARG A O 1
ATOM 833 N N . TYR A 1 104 ? -0.555 -9.523 1.285 1.00 95.56 104 TYR A N 1
ATOM 834 C CA . TYR A 1 104 ? 0.595 -10.316 0.837 1.00 95.56 104 TYR A CA 1
ATOM 835 C C . TYR A 1 104 ? 1.446 -10.862 1.978 1.00 95.56 104 TYR A C 1
ATOM 837 O O . TYR A 1 104 ? 1.975 -11.969 1.847 1.00 95.56 104 TYR A O 1
ATOM 845 N N . ARG A 1 105 ? 1.511 -10.162 3.115 1.00 94.38 105 ARG A N 1
ATOM 846 C CA . ARG A 1 105 ? 2.078 -10.715 4.352 1.00 94.38 105 ARG A CA 1
ATOM 847 C C . ARG A 1 105 ? 1.273 -11.905 4.847 1.00 94.38 105 ARG A C 1
ATOM 849 O O . ARG A 1 105 ? 1.855 -12.963 5.061 1.00 94.38 105 ARG A O 1
ATOM 856 N N . LYS A 1 106 ? -0.055 -11.775 4.936 1.00 95.19 106 LYS A N 1
ATOM 857 C CA . LYS A 1 106 ? -0.942 -12.880 5.340 1.00 95.19 106 LYS A CA 1
ATOM 858 C C . LYS A 1 106 ? -0.839 -14.097 4.418 1.00 95.19 106 LYS A C 1
ATOM 860 O O . LYS A 1 106 ? -0.937 -15.223 4.889 1.00 95.19 106 LYS A O 1
ATOM 865 N N . LEU A 1 107 ? -0.663 -13.882 3.116 1.00 93.44 107 LEU A N 1
ATOM 866 C CA . LEU A 1 107 ? -0.498 -14.957 2.131 1.00 93.44 107 LEU A CA 1
ATOM 867 C C . LEU A 1 107 ? 0.943 -15.498 2.047 1.00 93.44 107 LEU A C 1
ATOM 869 O O . LEU A 1 107 ? 1.219 -16.357 1.210 1.00 93.44 107 LEU A O 1
ATOM 873 N N . GLU A 1 108 ? 1.860 -14.990 2.877 1.00 90.81 108 GLU A N 1
ATOM 874 C CA . GLU A 1 108 ? 3.279 -15.367 2.919 1.00 90.81 108 GLU A CA 1
ATOM 875 C C . GLU A 1 108 ? 4.011 -15.185 1.575 1.00 90.81 108 GLU A C 1
ATOM 877 O O . GLU A 1 108 ? 4.926 -15.933 1.215 1.00 90.81 108 GLU A O 1
ATOM 882 N N . TYR A 1 109 ? 3.630 -14.168 0.796 1.00 90.31 109 TYR A N 1
ATOM 883 C CA . TYR A 1 109 ? 4.231 -13.902 -0.520 1.00 90.31 109 TYR A CA 1
ATOM 884 C C . TYR A 1 109 ? 5.643 -13.312 -0.430 1.00 90.31 109 TYR A C 1
ATOM 886 O O . TYR A 1 109 ? 6.404 -13.406 -1.394 1.00 90.31 109 TYR A O 1
ATOM 894 N N . PHE A 1 110 ? 6.000 -12.737 0.721 1.00 88.31 110 PHE A N 1
ATOM 895 C CA . PHE A 1 110 ? 7.316 -12.148 1.001 1.00 88.31 110 PHE A CA 1
ATOM 896 C C . PHE A 1 110 ? 8.300 -13.135 1.647 1.00 88.31 110 PHE A C 1
ATOM 898 O O . PHE A 1 110 ? 9.446 -12.787 1.947 1.00 88.31 110 PHE A O 1
ATOM 905 N N . THR A 1 111 ? 7.873 -14.379 1.873 1.00 82.50 111 THR A N 1
ATOM 906 C CA . THR A 1 111 ? 8.744 -15.438 2.379 1.00 82.50 111 THR A CA 1
ATOM 907 C C . THR A 1 111 ? 9.596 -15.987 1.230 1.00 82.50 111 THR A C 1
ATOM 909 O O . THR A 1 111 ? 9.046 -16.330 0.179 1.00 82.50 111 THR A O 1
ATOM 912 N N . PRO A 1 112 ? 10.928 -16.109 1.393 1.00 71.31 112 PRO A N 1
ATOM 913 C CA . PRO A 1 112 ? 11.790 -16.707 0.379 1.00 71.31 112 PRO A CA 1
ATOM 914 C C . PRO A 1 112 ? 11.340 -18.141 0.070 1.00 71.31 112 PRO A C 1
ATOM 916 O O . PRO A 1 112 ? 11.483 -19.044 0.896 1.00 71.31 112 PRO A O 1
ATOM 919 N N . LYS A 1 113 ? 10.775 -18.370 -1.119 1.00 68.62 113 LYS A N 1
ATOM 920 C CA . LYS A 1 113 ? 10.435 -19.720 -1.585 1.00 68.62 113 LYS A CA 1
ATOM 921 C C . LYS A 1 113 ? 11.679 -20.371 -2.191 1.00 68.62 113 LYS A C 1
ATOM 923 O O . LYS A 1 113 ? 12.473 -19.710 -2.852 1.00 68.62 113 LYS A O 1
ATOM 928 N N . LYS A 1 114 ? 11.833 -21.686 -1.990 1.00 57.06 114 LYS A N 1
ATOM 929 C CA . LYS A 1 114 ? 12.938 -22.481 -2.570 1.00 57.06 114 LYS A CA 1
ATOM 930 C C . LYS A 1 114 ? 12.938 -22.479 -4.107 1.00 57.06 114 LYS A C 1
ATOM 932 O O . LYS A 1 114 ? 13.951 -22.793 -4.720 1.00 57.06 114 LYS A O 1
ATOM 937 N N . THR A 1 115 ? 11.814 -22.138 -4.733 1.00 58.41 115 THR A N 1
ATOM 938 C CA . THR A 1 115 ? 11.683 -22.000 -6.183 1.00 58.41 115 THR A CA 1
ATOM 939 C C . THR A 1 115 ? 12.026 -20.581 -6.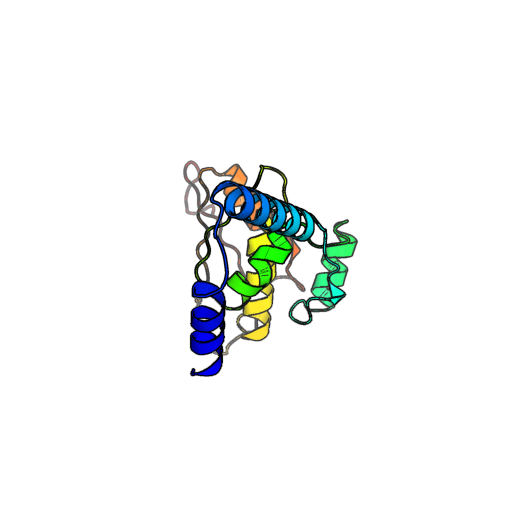643 1.00 58.41 115 THR A C 1
ATOM 941 O O . THR A 1 115 ? 11.436 -19.605 -6.194 1.00 58.41 115 THR A O 1
ATOM 944 N N . PHE A 1 116 ? 12.940 -20.478 -7.613 1.00 51.84 116 PHE A N 1
ATOM 945 C CA . PHE A 1 116 ? 13.435 -19.235 -8.231 1.00 51.84 116 PHE A CA 1
ATOM 946 C C . PHE A 1 116 ? 12.393 -18.428 -9.036 1.00 51.84 116 PHE A C 1
ATOM 948 O O . PHE A 1 116 ? 12.751 -17.463 -9.717 1.00 51.84 116 PHE A O 1
ATOM 955 N N . ALA A 1 117 ? 11.111 -18.798 -8.996 1.00 59.53 117 ALA A N 1
ATOM 956 C CA . ALA A 1 117 ? 10.077 -18.127 -9.770 1.00 59.53 117 ALA A CA 1
ATOM 957 C C . ALA A 1 117 ? 9.869 -16.696 -9.246 1.00 59.53 117 ALA A C 1
ATOM 959 O O . ALA A 1 117 ? 9.338 -16.468 -8.158 1.00 59.53 117 ALA A O 1
ATOM 960 N N . ARG A 1 118 ? 10.320 -15.711 -10.030 1.00 64.94 118 ARG A N 1
ATOM 961 C CA . ARG A 1 118 ? 10.032 -14.293 -9.799 1.00 64.94 118 ARG A CA 1
ATOM 962 C C . ARG A 1 118 ? 8.575 -14.041 -10.184 1.00 64.94 118 ARG A C 1
ATOM 964 O O . ARG A 1 118 ? 8.288 -13.711 -11.327 1.00 64.94 118 ARG A O 1
ATOM 971 N N . ASN A 1 119 ? 7.664 -14.227 -9.239 1.00 78.88 119 ASN A N 1
ATOM 972 C CA . ASN A 1 119 ? 6.245 -14.005 -9.489 1.00 78.88 119 ASN A CA 1
ATOM 973 C C . ASN A 1 119 ? 5.919 -12.505 -9.459 1.00 78.88 119 ASN A C 1
ATOM 975 O O . ASN A 1 119 ? 6.344 -11.789 -8.550 1.00 78.88 119 ASN A O 1
ATOM 979 N N . LEU A 1 120 ? 5.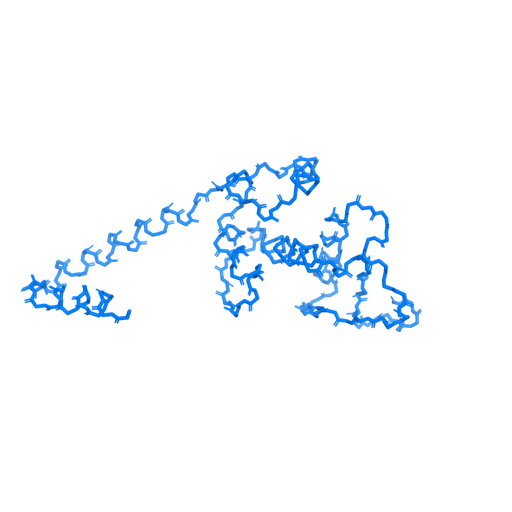156 -12.046 -10.451 1.00 87.69 120 LEU A N 1
ATOM 980 C CA . LEU A 1 120 ? 4.546 -10.720 -10.467 1.00 87.69 120 LEU A CA 1
ATOM 981 C C . LEU A 1 120 ? 3.167 -10.818 -9.807 1.00 87.69 120 LEU A C 1
ATOM 983 O O . LEU A 1 120 ? 2.305 -11.534 -10.307 1.00 87.69 120 LEU A O 1
ATOM 987 N N . TYR A 1 121 ? 2.970 -10.122 -8.686 1.00 91.19 121 TYR A N 1
ATOM 988 C CA . TYR A 1 121 ? 1.715 -10.191 -7.925 1.00 91.19 121 TYR A CA 1
ATOM 989 C C . TYR A 1 121 ? 0.768 -9.018 -8.203 1.00 91.19 121 TYR A C 1
ATOM 991 O O . TYR A 1 121 ? -0.442 -9.206 -8.206 1.00 91.19 121 TYR A O 1
ATOM 999 N N . THR A 1 122 ? 1.303 -7.819 -8.461 1.00 94.62 122 THR A N 1
ATOM 1000 C CA . THR A 1 122 ? 0.501 -6.603 -8.671 1.00 94.62 122 THR A CA 1
ATOM 1001 C C . THR A 1 122 ? 1.052 -5.778 -9.819 1.00 94.62 122 THR A C 1
ATOM 1003 O O . THR A 1 122 ? 2.264 -5.611 -9.941 1.00 94.62 122 THR A O 1
ATOM 1006 N N . VAL A 1 123 ? 0.145 -5.188 -10.596 1.00 96.75 123 VAL A N 1
ATOM 1007 C CA . VAL A 1 123 ? 0.432 -4.092 -11.523 1.00 96.75 123 VAL A CA 1
ATOM 1008 C C . VAL A 1 123 ? -0.347 -2.865 -11.062 1.00 96.75 123 VAL A C 1
ATOM 1010 O O . VAL A 1 123 ? -1.556 -2.942 -10.862 1.00 96.75 123 VAL A O 1
ATOM 1013 N N . ILE A 1 124 ? 0.346 -1.741 -10.886 1.00 96.94 124 ILE A N 1
ATOM 1014 C CA . ILE A 1 124 ? -0.268 -0.453 -10.552 1.00 96.94 124 ILE A CA 1
ATOM 1015 C C . ILE A 1 124 ? 0.006 0.488 -11.715 1.00 96.94 124 ILE A C 1
ATOM 1017 O O . ILE A 1 124 ? 1.158 0.691 -12.089 1.00 96.94 124 ILE A O 1
ATOM 1021 N N . MET A 1 125 ? -1.054 1.041 -12.297 1.00 97.00 125 MET A N 1
ATOM 1022 C CA . MET A 1 125 ? -0.957 1.948 -13.435 1.00 97.00 125 MET A CA 1
ATOM 1023 C C . MET A 1 125 ? -1.207 3.380 -12.981 1.00 97.00 125 MET A C 1
ATOM 1025 O O . MET A 1 125 ? -2.182 3.664 -12.286 1.00 97.00 125 MET A O 1
ATOM 1029 N N . THR A 1 126 ? -0.337 4.290 -13.401 1.00 95.38 126 THR A N 1
ATOM 1030 C CA . THR A 1 126 ? -0.437 5.721 -13.105 1.00 95.38 126 THR A CA 1
ATOM 1031 C C . THR A 1 126 ? -0.194 6.529 -14.378 1.00 95.38 126 THR A C 1
ATOM 1033 O O . THR A 1 126 ? 0.597 6.096 -15.215 1.00 95.38 126 THR A O 1
ATOM 1036 N N . PRO A 1 127 ? -0.818 7.709 -14.542 1.00 93.69 127 PRO A N 1
ATOM 1037 C CA . PRO A 1 127 ? -0.748 8.454 -15.799 1.00 93.69 127 PRO A CA 1
ATOM 1038 C C . PRO A 1 127 ? 0.586 9.177 -16.034 1.00 93.69 127 PRO A C 1
ATOM 1040 O O . PRO A 1 127 ? 0.874 9.537 -17.171 1.00 93.69 127 PRO A O 1
ATOM 1043 N N . THR A 1 128 ? 1.399 9.411 -14.996 1.00 93.31 128 THR A N 1
ATOM 1044 C CA . THR A 1 128 ? 2.685 10.115 -15.128 1.00 93.31 128 THR A CA 1
ATOM 1045 C C . THR A 1 128 ? 3.811 9.415 -14.372 1.00 93.31 128 THR A C 1
ATOM 1047 O O . THR A 1 128 ? 3.571 8.616 -13.460 1.00 93.31 128 THR A O 1
ATOM 1050 N N . ARG A 1 129 ? 5.054 9.745 -14.742 1.00 93.69 129 ARG A N 1
ATOM 1051 C CA . ARG A 1 129 ? 6.281 9.254 -14.099 1.00 93.69 129 ARG A CA 1
ATOM 1052 C C . ARG A 1 129 ? 6.338 9.629 -12.619 1.00 93.69 129 ARG A C 1
ATOM 1054 O O . ARG A 1 129 ? 6.708 8.810 -11.784 1.00 93.69 129 ARG A O 1
ATOM 1061 N N . GLU A 1 130 ? 5.979 10.863 -12.296 1.00 93.06 130 GLU A N 1
ATOM 1062 C CA . GLU A 1 130 ? 6.034 11.413 -10.942 1.00 93.06 130 GLU A CA 1
ATOM 1063 C C . GLU A 1 130 ? 5.098 10.634 -10.020 1.00 93.06 130 GLU A C 1
ATOM 1065 O O . GLU A 1 130 ? 5.494 10.251 -8.920 1.00 93.06 130 GLU A O 1
ATOM 1070 N N . LEU A 1 131 ? 3.889 10.320 -10.499 1.00 93.25 131 LEU A N 1
ATOM 1071 C CA . LEU A 1 131 ? 2.941 9.503 -9.749 1.00 93.25 131 LEU A CA 1
ATOM 1072 C C . LEU A 1 131 ? 3.431 8.058 -9.594 1.00 93.25 131 LEU A C 1
ATOM 1074 O O . LEU A 1 131 ? 3.318 7.505 -8.503 1.00 93.25 131 LEU A O 1
ATOM 1078 N N . ALA A 1 132 ? 4.037 7.465 -10.628 1.00 95.19 132 ALA A N 1
ATOM 1079 C CA . ALA A 1 132 ? 4.612 6.119 -10.536 1.00 95.19 132 ALA A CA 1
ATOM 1080 C C . ALA A 1 132 ? 5.695 6.043 -9.444 1.00 95.19 132 ALA A C 1
ATOM 1082 O O . ALA A 1 132 ? 5.698 5.135 -8.609 1.00 95.19 132 ALA A O 1
ATOM 1083 N N . LEU A 1 133 ? 6.582 7.042 -9.405 1.00 94.88 133 LEU A N 1
ATOM 1084 C CA . LEU A 1 133 ? 7.628 7.156 -8.389 1.00 94.88 133 LEU A CA 1
ATOM 1085 C C . LEU A 1 133 ? 7.049 7.379 -6.987 1.00 94.88 133 LEU A C 1
ATOM 1087 O O . LEU A 1 133 ? 7.524 6.759 -6.035 1.00 94.88 133 LEU A O 1
ATOM 1091 N N . GLN A 1 134 ? 6.012 8.211 -6.851 1.00 94.75 134 GLN A N 1
ATOM 1092 C CA . GLN A 1 134 ? 5.318 8.410 -5.575 1.00 94.75 134 GLN A CA 1
ATOM 1093 C C . GLN A 1 134 ? 4.731 7.101 -5.040 1.00 94.75 134 GLN A C 1
ATOM 1095 O O . GLN A 1 134 ? 4.969 6.764 -3.882 1.00 94.75 134 GLN A O 1
ATOM 1100 N N . VAL A 1 135 ? 4.030 6.331 -5.880 1.00 96.94 135 VAL A N 1
ATOM 1101 C CA . VAL A 1 135 ? 3.474 5.024 -5.492 1.00 96.94 135 VAL A CA 1
ATOM 1102 C C . VAL A 1 135 ? 4.583 4.047 -5.102 1.00 96.94 135 VAL A C 1
ATOM 1104 O O . VAL A 1 135 ? 4.489 3.392 -4.066 1.00 96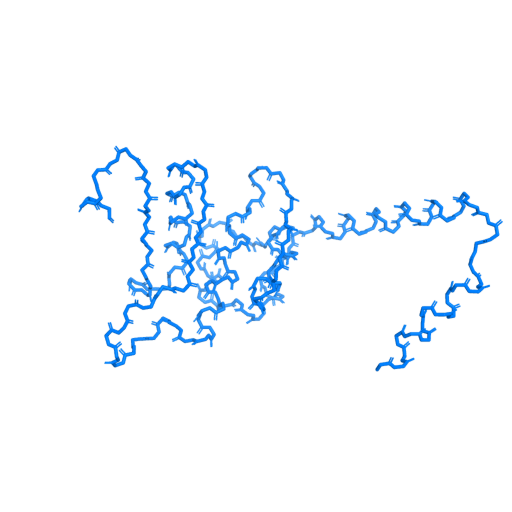.94 135 VAL A O 1
ATOM 1107 N N . SER A 1 136 ? 5.654 3.966 -5.896 1.00 96.88 136 SER A N 1
ATOM 1108 C CA . SER A 1 136 ? 6.788 3.085 -5.600 1.00 96.88 136 SER A CA 1
ATOM 1109 C C . SER A 1 136 ? 7.445 3.417 -4.261 1.00 96.88 136 SER A C 1
ATOM 1111 O O . SER A 1 136 ? 7.744 2.517 -3.475 1.00 96.88 136 SER A O 1
ATOM 1113 N N . ASN A 1 137 ? 7.646 4.704 -3.973 1.00 95.88 137 ASN A N 1
ATOM 1114 C CA . ASN A 1 137 ? 8.195 5.142 -2.695 1.00 95.88 137 ASN A CA 1
ATOM 1115 C C . ASN A 1 137 ? 7.250 4.810 -1.539 1.00 95.88 137 ASN A C 1
ATOM 1117 O O . ASN A 1 137 ? 7.718 4.363 -0.494 1.00 95.88 137 ASN A O 1
ATOM 1121 N N . GLU A 1 138 ? 5.941 4.972 -1.732 1.00 96.12 138 GLU A N 1
ATOM 1122 C CA . GLU A 1 138 ? 4.950 4.634 -0.711 1.00 96.12 138 GLU A CA 1
ATOM 1123 C C . GLU A 1 138 ? 4.955 3.139 -0.380 1.00 96.12 138 GLU A C 1
ATOM 1125 O O . GLU A 1 138 ? 4.988 2.770 0.791 1.00 96.12 138 GLU A O 1
ATOM 1130 N N . LEU A 1 139 ? 5.041 2.270 -1.393 1.00 96.81 139 LEU A N 1
ATOM 1131 C CA . LEU A 1 139 ? 5.242 0.837 -1.176 1.00 96.81 139 LEU A CA 1
ATOM 1132 C C . LEU A 1 139 ? 6.540 0.583 -0.397 1.00 96.81 139 LEU A C 1
ATOM 1134 O O . LEU A 1 139 ? 6.515 -0.050 0.650 1.00 96.81 139 LEU A O 1
ATOM 1138 N N . LYS A 1 140 ? 7.678 1.137 -0.827 1.00 95.75 140 LYS A N 1
ATOM 1139 C CA . LYS A 1 140 ? 8.968 0.922 -0.141 1.00 95.75 140 LYS A CA 1
ATOM 1140 C C . LYS A 1 140 ? 8.945 1.325 1.340 1.00 95.75 140 LYS A C 1
ATOM 1142 O O . LYS A 1 140 ? 9.535 0.618 2.155 1.00 95.75 140 LYS A O 1
ATOM 1147 N N . LYS A 1 141 ? 8.240 2.399 1.716 1.00 95.00 141 LYS A N 1
ATOM 1148 C CA . LYS A 1 141 ? 8.084 2.804 3.129 1.00 95.00 141 LYS A CA 1
ATOM 1149 C C . LYS A 1 141 ? 7.417 1.723 3.981 1.00 95.00 141 LYS A C 1
ATOM 1151 O O . LYS A 1 141 ? 7.791 1.547 5.140 1.00 95.00 141 LYS A O 1
ATOM 1156 N N . LEU A 1 142 ? 6.484 0.966 3.402 1.00 96.19 142 LEU A N 1
ATOM 1157 C CA . LEU A 1 142 ? 5.762 -0.100 4.094 1.00 96.19 142 LEU A CA 1
ATOM 1158 C C . LEU A 1 142 ? 6.618 -1.344 4.353 1.00 96.19 142 LEU A C 1
ATOM 1160 O O . LEU A 1 142 ? 6.185 -2.198 5.121 1.00 96.19 142 LEU A O 1
ATOM 1164 N N . MET A 1 143 ? 7.807 -1.487 3.754 1.00 95.88 143 MET A N 1
ATOM 1165 C CA . MET A 1 143 ? 8.664 -2.663 3.955 1.00 95.88 143 MET A CA 1
ATOM 1166 C C . MET A 1 143 ? 9.125 -2.788 5.411 1.00 95.88 143 MET A C 1
ATOM 1168 O O . MET A 1 143 ? 9.691 -1.859 5.971 1.00 95.88 143 MET A O 1
ATOM 1172 N N . HIS A 1 144 ? 8.962 -3.945 6.039 1.00 95.50 144 HIS A N 1
ATOM 1173 C CA . HIS A 1 144 ? 9.420 -4.220 7.404 1.00 95.50 144 HIS A CA 1
ATOM 1174 C C . HIS A 1 144 ? 10.932 -4.413 7.501 1.00 95.50 144 HIS A C 1
ATOM 1176 O O . HIS A 1 144 ? 11.518 -4.226 8.568 1.00 95.50 144 HIS A O 1
ATOM 1182 N N . ARG A 1 145 ? 11.564 -4.837 6.413 1.00 92.50 145 ARG A N 1
ATOM 1183 C CA . ARG A 1 145 ? 13.003 -5.073 6.313 1.00 92.50 145 ARG A CA 1
ATOM 1184 C C . ARG A 1 145 ? 13.463 -4.782 4.897 1.00 92.50 145 ARG A C 1
ATOM 1186 O O . ARG A 1 145 ? 12.658 -4.791 3.966 1.00 92.50 145 ARG A O 1
ATOM 1193 N N . GLU A 1 146 ? 14.759 -4.569 4.742 1.00 90.25 146 GLU A N 1
ATOM 1194 C CA . GLU A 1 146 ? 15.354 -4.428 3.423 1.00 90.25 146 GLU A CA 1
ATOM 1195 C C . GLU A 1 146 ? 15.060 -5.670 2.568 1.00 90.25 146 GLU A C 1
ATOM 1197 O O . GLU A 1 146 ? 15.106 -6.801 3.058 1.00 90.25 146 GLU A O 1
ATOM 1202 N N . ASN A 1 147 ? 14.727 -5.453 1.295 1.00 87.88 147 ASN A N 1
ATOM 1203 C CA . ASN A 1 147 ? 14.434 -6.512 0.329 1.00 87.88 147 ASN A CA 1
ATOM 1204 C C . ASN A 1 147 ? 13.281 -7.466 0.727 1.00 87.88 147 ASN A C 1
ATOM 1206 O O . ASN A 1 147 ? 13.242 -8.598 0.249 1.00 87.88 147 ASN A O 1
ATOM 1210 N N . GLU A 1 148 ? 12.320 -7.032 1.561 1.00 92.06 148 GLU A N 1
ATOM 1211 C CA . GLU A 1 148 ? 11.112 -7.823 1.879 1.00 92.06 148 GLU A CA 1
ATOM 1212 C C . GLU A 1 148 ? 10.323 -8.196 0.611 1.00 92.06 148 GLU A C 1
ATOM 1214 O O . GLU A 1 148 ? 9.868 -9.327 0.459 1.00 92.06 148 GLU A O 1
ATOM 1219 N N . TYR A 1 149 ? 10.212 -7.256 -0.324 1.00 93.06 149 TYR A N 1
ATOM 1220 C CA . TYR A 1 149 ? 9.686 -7.474 -1.667 1.00 93.06 149 TYR A CA 1
ATOM 1221 C C . TYR A 1 149 ? 10.356 -6.521 -2.656 1.00 93.06 149 TYR A C 1
ATOM 1223 O O . TYR A 1 149 ? 11.127 -5.640 -2.280 1.00 93.06 149 TYR A O 1
ATOM 1231 N N . ARG A 1 150 ? 10.078 -6.707 -3.948 1.00 92.00 150 ARG A N 1
ATOM 1232 C CA . ARG A 1 150 ? 10.622 -5.862 -5.017 1.00 92.00 150 ARG A CA 1
ATOM 1233 C C . ARG A 1 150 ? 9.528 -5.003 -5.624 1.00 92.00 150 ARG A C 1
ATOM 1235 O O . ARG A 1 150 ? 8.442 -5.498 -5.904 1.00 92.00 150 ARG A O 1
ATOM 1242 N N . VAL A 1 151 ? 9.861 -3.741 -5.869 1.00 94.50 151 VAL A N 1
ATOM 1243 C CA . VAL A 1 151 ? 9.013 -2.778 -6.575 1.00 94.50 151 VAL A CA 1
ATOM 1244 C C . VAL A 1 151 ? 9.777 -2.325 -7.814 1.00 94.50 151 VAL A C 1
ATOM 1246 O O . VAL A 1 151 ? 10.789 -1.638 -7.690 1.00 94.50 151 VAL A O 1
ATOM 1249 N N . LEU A 1 152 ? 9.311 -2.744 -8.991 1.00 93.88 152 LEU A N 1
ATOM 1250 C CA . LEU A 1 152 ? 9.821 -2.289 -10.284 1.00 93.88 152 LEU A CA 1
ATOM 1251 C C . LEU A 1 152 ? 8.919 -1.161 -10.786 1.00 93.88 152 LEU A C 1
ATOM 1253 O O . LEU A 1 152 ? 7.700 -1.320 -10.810 1.00 93.88 152 LEU A O 1
ATOM 1257 N N . THR A 1 153 ? 9.509 -0.031 -11.167 1.00 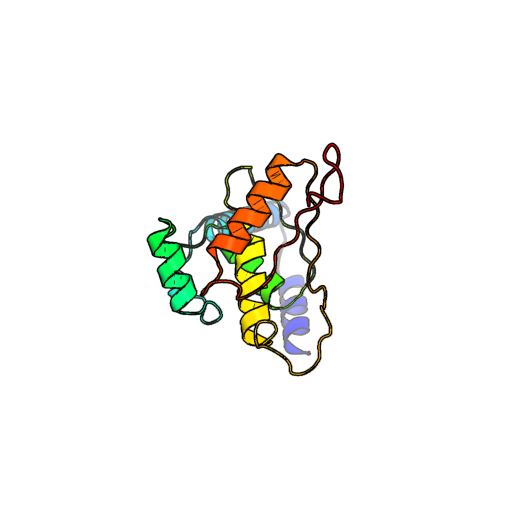94.44 153 THR A N 1
ATOM 1258 C CA . THR A 1 153 ? 8.768 1.128 -11.683 1.00 94.44 153 THR A CA 1
ATOM 1259 C C . THR A 1 153 ? 9.179 1.358 -13.123 1.00 94.44 153 THR A C 1
ATOM 1261 O O . THR A 1 153 ? 10.348 1.629 -13.367 1.00 94.44 153 THR A O 1
ATOM 1264 N N . VAL A 1 154 ? 8.227 1.254 -14.052 1.00 93.81 154 VAL A N 1
ATOM 1265 C CA . VAL A 1 154 ? 8.487 1.421 -15.485 1.00 93.81 154 VAL A CA 1
ATOM 1266 C C . VAL A 1 154 ? 7.738 2.638 -16.017 1.00 93.81 154 VAL A C 1
ATOM 1268 O O . VAL A 1 154 ? 6.537 2.778 -15.782 1.00 93.81 154 VAL A O 1
ATOM 1271 N N . TYR A 1 155 ? 8.430 3.513 -16.741 1.00 92.88 155 TYR A N 1
ATOM 1272 C CA . TYR A 1 155 ? 7.845 4.670 -17.423 1.00 92.88 155 TYR A CA 1
ATOM 1273 C C . TYR A 1 155 ? 8.648 5.062 -18.672 1.00 92.88 155 TYR A C 1
ATOM 1275 O O . TYR A 1 155 ? 9.826 4.734 -18.817 1.00 92.88 155 TYR A O 1
ATOM 1283 N N . GLY A 1 156 ? 8.004 5.778 -19.597 1.00 89.75 156 GLY A N 1
ATOM 1284 C CA . GLY A 1 156 ? 8.646 6.268 -20.821 1.00 89.75 156 GLY A CA 1
ATOM 1285 C C . GLY A 1 156 ? 9.663 7.392 -20.576 1.00 89.75 156 GLY A C 1
ATOM 1286 O O . GLY A 1 156 ? 9.665 8.037 -19.529 1.00 89.75 156 GLY A O 1
ATOM 1287 N N . GLY A 1 157 ? 10.518 7.648 -21.570 1.00 85.12 157 GLY A N 1
ATOM 1288 C CA . GLY A 1 157 ? 11.484 8.757 -21.552 1.00 85.12 157 GLY A CA 1
ATOM 1289 C C . GLY A 1 157 ? 12.825 8.460 -20.869 1.00 85.12 157 GLY A C 1
ATOM 1290 O O . GLY A 1 157 ? 13.663 9.352 -20.779 1.00 85.12 157 GLY A O 1
ATOM 1291 N N . VAL A 1 158 ? 13.052 7.224 -20.415 1.00 85.88 158 VAL A N 1
ATOM 1292 C CA . VAL A 1 158 ? 14.338 6.730 -19.892 1.00 85.88 158 VAL A CA 1
ATOM 1293 C C . VAL A 1 158 ? 14.599 5.341 -20.496 1.00 85.88 158 VAL A C 1
ATOM 1295 O O . VAL A 1 158 ? 13.641 4.572 -20.610 1.00 85.88 158 VAL A O 1
ATOM 1298 N N . PRO A 1 159 ? 15.839 4.986 -20.893 1.00 84.31 159 PRO A N 1
ATOM 1299 C CA . PRO A 1 159 ? 16.150 3.643 -21.385 1.00 84.31 159 PRO A CA 1
ATOM 1300 C C . PRO A 1 159 ? 15.697 2.558 -20.406 1.00 84.31 159 PRO A C 1
ATOM 1302 O O . PRO A 1 159 ? 15.866 2.711 -19.197 1.00 84.31 159 PRO A O 1
ATOM 1305 N N . ILE A 1 160 ? 15.137 1.463 -20.926 1.00 83.06 160 ILE A N 1
ATOM 1306 C CA . ILE A 1 160 ? 14.603 0.368 -20.100 1.00 83.06 160 ILE A CA 1
ATOM 1307 C C . ILE A 1 160 ? 15.692 -0.335 -19.284 1.00 83.06 160 ILE A C 1
ATOM 1309 O O . ILE A 1 160 ? 15.427 -0.834 -18.204 1.00 83.06 160 ILE A O 1
ATOM 1313 N N . GLU A 1 161 ? 16.930 -0.323 -19.776 1.00 82.00 161 GLU A N 1
ATOM 1314 C CA . GLU A 1 161 ? 18.105 -0.904 -19.116 1.00 82.00 161 GLU A CA 1
ATOM 1315 C C . GLU A 1 161 ? 18.455 -0.206 -17.793 1.00 82.00 161 GLU A C 1
ATOM 1317 O O . GLU A 1 161 ? 19.109 -0.796 -16.937 1.00 82.00 161 GLU A O 1
ATOM 1322 N N . HIS A 1 162 ? 18.018 1.046 -17.620 1.00 71.81 162 HIS A N 1
ATOM 1323 C CA . HIS A 1 162 ? 18.242 1.848 -16.416 1.00 71.81 162 HIS A CA 1
ATOM 1324 C C . HIS A 1 162 ? 17.056 1.816 -15.434 1.00 71.81 162 HIS A C 1
ATOM 1326 O O . HIS A 1 162 ? 17.036 2.614 -14.492 1.00 71.81 162 HIS A O 1
ATOM 1332 N N . GLN A 1 163 ? 16.060 0.953 -15.664 1.00 61.19 163 GLN A N 1
ATOM 1333 C CA . GLN A 1 163 ? 14.843 0.819 -14.851 1.00 61.19 163 GLN A CA 1
ATOM 1334 C C . GLN A 1 163 ? 14.743 -0.583 -14.245 1.00 61.19 163 GLN A C 1
ATOM 1336 O O . GLN A 1 163 ? 14.434 -0.664 -13.034 1.00 61.19 163 GLN A O 1
#

pLDDT: mean 82.16, std 17.73, range [35.97, 97.94]